Protein AF-A0A9E4Q9I6-F1 (afdb_monomer)

Structure (mmCIF, N/CA/C/O backbone):
data_AF-A0A9E4Q9I6-F1
#
_entry.id   AF-A0A9E4Q9I6-F1
#
loop_
_atom_site.group_PDB
_atom_site.id
_atom_site.type_symbol
_atom_site.label_atom_id
_atom_site.label_alt_id
_atom_site.label_comp_id
_atom_site.label_asym_id
_atom_site.label_entity_id
_atom_site.label_seq_id
_atom_site.pdbx_PDB_ins_code
_atom_site.Cartn_x
_atom_site.Cartn_y
_atom_site.Cartn_z
_atom_site.occupancy
_atom_site.B_iso_or_equiv
_atom_site.auth_seq_id
_atom_site.auth_comp_id
_atom_site.auth_asym_id
_atom_site.auth_atom_id
_atom_site.pdbx_PDB_model_num
ATOM 1 N N . MET A 1 1 ? -8.524 9.173 1.680 1.00 58.31 1 MET A N 1
ATOM 2 C CA . MET A 1 1 ? -9.745 8.390 1.951 1.00 58.31 1 MET A CA 1
ATOM 3 C C . MET A 1 1 ? -10.758 8.698 0.860 1.00 58.31 1 MET A C 1
ATOM 5 O O . MET A 1 1 ? -11.318 9.786 0.845 1.00 58.31 1 MET A O 1
ATOM 9 N N . MET A 1 2 ? -10.919 7.768 -0.082 1.00 77.56 2 MET A N 1
ATOM 10 C CA . MET A 1 2 ? -11.880 7.838 -1.197 1.00 77.56 2 MET A CA 1
ATOM 11 C C . MET A 1 2 ? -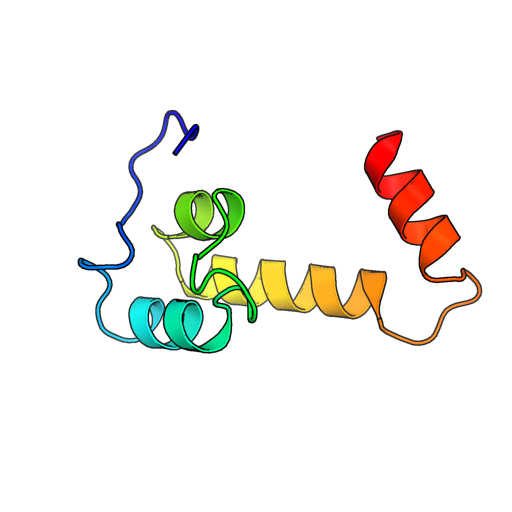12.694 6.543 -1.382 1.00 77.56 2 MET A C 1
ATOM 13 O O . MET A 1 2 ? -13.499 6.449 -2.303 1.00 77.56 2 MET A O 1
ATOM 17 N N . ALA A 1 3 ? -12.504 5.529 -0.531 1.00 85.94 3 ALA A N 1
ATOM 18 C CA . ALA A 1 3 ? -13.283 4.296 -0.614 1.00 85.94 3 ALA A CA 1
ATOM 19 C 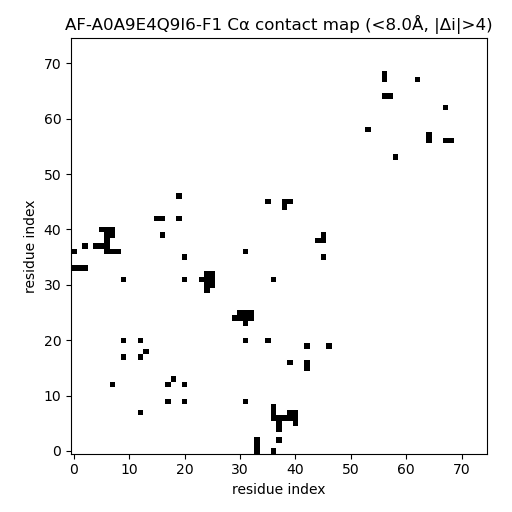C . ALA A 1 3 ? -14.705 4.526 -0.073 1.00 85.94 3 ALA A C 1
ATOM 21 O O . ALA A 1 3 ? -14.876 5.120 0.988 1.00 85.94 3 ALA A O 1
ATOM 22 N N . TRP A 1 4 ? -15.719 4.043 -0.796 1.00 92.69 4 TRP A N 1
ATOM 23 C CA . TRP A 1 4 ? -17.132 4.127 -0.394 1.00 92.69 4 TRP A CA 1
ATOM 24 C C . TRP A 1 4 ? -17.523 3.079 0.663 1.00 92.69 4 TRP A C 1
ATOM 26 O O . TRP A 1 4 ? -18.601 3.153 1.249 1.00 92.69 4 TRP A O 1
ATOM 36 N N . ILE A 1 5 ? -16.650 2.096 0.891 1.00 92.25 5 ILE A N 1
ATOM 37 C CA . ILE A 1 5 ? -16.805 1.044 1.896 1.00 92.25 5 ILE A CA 1
ATOM 38 C C . ILE A 1 5 ? -16.199 1.460 3.240 1.00 92.25 5 ILE A C 1
ATOM 40 O O . ILE A 1 5 ? -15.396 2.391 3.319 1.00 92.25 5 ILE A O 1
ATOM 44 N N . LYS A 1 6 ? -16.537 0.718 4.301 1.00 93.69 6 LYS A N 1
ATOM 45 C CA . LYS A 1 6 ? -15.873 0.859 5.600 1.00 93.69 6 LYS A CA 1
ATOM 46 C C . LYS A 1 6 ? -14.387 0.511 5.469 1.00 93.69 6 LYS A C 1
ATOM 48 O O . LYS A 1 6 ? -14.033 -0.495 4.864 1.00 93.69 6 LYS A O 1
ATOM 53 N N . THR A 1 7 ? -13.538 1.315 6.097 1.00 95.25 7 THR A N 1
ATOM 54 C CA . THR A 1 7 ? -12.093 1.083 6.193 1.00 95.25 7 THR A CA 1
ATOM 55 C C . THR A 1 7 ? -11.622 1.302 7.624 1.00 95.25 7 THR A C 1
ATOM 57 O O . THR A 1 7 ? -12.236 2.079 8.352 1.00 95.25 7 THR A O 1
ATOM 60 N N . ILE A 1 8 ? -10.524 0.660 8.012 1.00 95.38 8 ILE A N 1
ATOM 61 C CA . ILE A 1 8 ? -9.858 0.864 9.303 1.00 95.38 8 ILE A CA 1
ATOM 62 C C . ILE A 1 8 ? -8.716 1.870 9.111 1.00 95.38 8 ILE A C 1
ATOM 64 O O . ILE A 1 8 ? -7.870 1.697 8.221 1.00 95.38 8 ILE A O 1
ATOM 68 N N . ALA A 1 9 ? -8.732 2.938 9.913 1.00 92.88 9 ALA A N 1
ATOM 69 C CA . ALA A 1 9 ? -7.719 3.988 9.894 1.00 92.88 9 ALA A CA 1
ATOM 70 C C . ALA A 1 9 ? -6.361 3.470 10.401 1.00 92.88 9 ALA A C 1
ATOM 72 O O . ALA A 1 9 ? -6.263 2.374 10.948 1.00 92.88 9 ALA A O 1
ATOM 73 N N . GLU A 1 10 ? -5.285 4.226 10.177 1.00 93.31 10 GLU A N 1
ATOM 74 C CA . GLU A 1 10 ? -3.936 3.763 10.546 1.00 93.31 10 GLU A CA 1
ATOM 75 C C . GLU A 1 10 ? -3.748 3.733 12.066 1.00 93.31 10 GLU A C 1
ATOM 77 O O . GLU A 1 10 ? -3.071 2.855 12.597 1.00 93.31 10 GLU A O 1
ATOM 82 N N . GLU A 1 11 ? -4.362 4.697 12.742 1.00 94.12 11 GLU A N 1
ATOM 83 C CA . GLU A 1 11 ? -4.409 4.877 14.188 1.00 94.12 11 GLU A CA 1
ATOM 84 C C . GLU A 1 11 ? -5.254 3.817 14.908 1.00 94.12 11 GLU A C 1
ATOM 86 O O . GLU A 1 11 ? -4.934 3.468 16.040 1.00 94.12 11 GLU A O 1
ATOM 91 N N . ASP A 1 12 ? -6.262 3.267 14.227 1.00 96.00 12 ASP A N 1
ATOM 92 C CA . ASP A 1 12 ? -7.193 2.267 14.768 1.00 96.00 12 ASP A CA 1
ATOM 93 C C . ASP A 1 12 ? -6.793 0.827 14.400 1.00 96.00 12 ASP A C 1
ATOM 95 O O . ASP A 1 12 ? -7.487 -0.132 14.738 1.00 96.00 12 ASP A O 1
ATOM 99 N N . ALA A 1 13 ? -5.711 0.653 13.636 1.00 96.25 13 ALA A 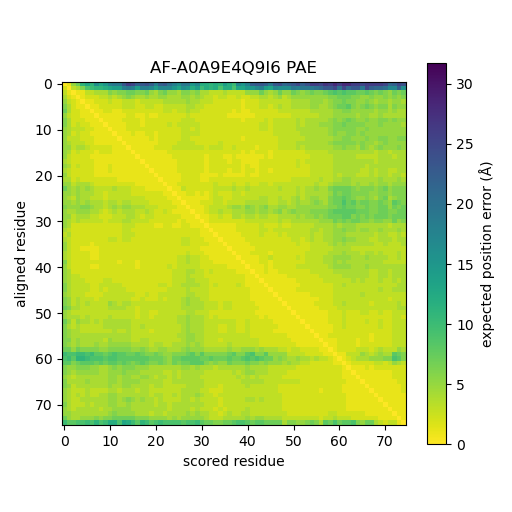N 1
ATOM 100 C CA . ALA A 1 13 ? -5.259 -0.663 13.217 1.00 96.25 13 ALA A CA 1
ATOM 101 C C . ALA A 1 13 ? -4.633 -1.424 14.393 1.00 96.25 13 ALA A C 1
ATOM 103 O O . ALA A 1 13 ? -3.745 -0.920 15.081 1.00 96.25 13 ALA A O 1
ATOM 104 N N . GLU A 1 14 ? -5.024 -2.687 14.552 1.00 96.81 14 GLU A N 1
ATOM 105 C CA . GLU A 1 14 ? -4.518 -3.590 15.587 1.00 96.81 14 GLU A CA 1
ATOM 106 C C . GLU A 1 14 ? -4.011 -4.908 14.979 1.00 96.81 14 GLU A C 1
ATOM 108 O O . GLU A 1 14 ? -4.271 -5.221 13.811 1.00 96.81 14 GLU A O 1
ATOM 113 N N . GLY A 1 15 ? -3.262 -5.683 15.771 1.00 96.50 15 GLY A N 1
ATOM 114 C CA . GLY A 1 15 ? -2.768 -7.012 15.394 1.00 96.50 15 GLY A CA 1
ATOM 115 C C . GLY A 1 15 ? -2.059 -7.047 14.035 1.00 96.50 15 GLY A C 1
ATOM 116 O O . GLY A 1 15 ? -1.247 -6.177 13.715 1.00 96.50 15 GLY A O 1
ATOM 117 N N . LEU A 1 16 ? -2.400 -8.045 13.213 1.00 95.06 16 LEU A N 1
ATOM 118 C CA . LEU A 1 16 ? -1.797 -8.257 11.893 1.00 95.06 16 LEU A CA 1
ATOM 119 C C . LEU A 1 16 ? -1.963 -7.046 10.960 1.00 95.06 16 LEU A C 1
ATOM 121 O O . LEU A 1 16 ? -1.034 -6.694 10.234 1.00 95.06 16 LEU A O 1
ATOM 125 N N . LEU A 1 17 ? -3.116 -6.370 10.990 1.00 95.88 17 LEU A N 1
ATOM 126 C CA . LEU A 1 17 ? -3.347 -5.199 10.142 1.00 95.88 17 LEU A CA 1
ATOM 127 C C . LEU A 1 17 ? -2.353 -4.081 10.464 1.00 95.88 17 LEU A C 1
ATOM 129 O O . LEU A 1 17 ? -1.776 -3.485 9.552 1.00 95.88 17 LEU A O 1
ATOM 133 N N . LYS A 1 18 ? -2.115 -3.834 11.758 1.00 96.62 18 LYS A N 1
ATOM 134 C CA . LYS A 1 18 ? -1.145 -2.839 12.219 1.00 96.62 18 LYS A CA 1
ATOM 135 C C . LYS A 1 18 ? 0.261 -3.151 11.725 1.00 96.62 18 LYS A C 1
ATOM 137 O O . LYS A 1 18 ? 0.929 -2.270 11.187 1.00 96.62 18 LYS A O 1
ATOM 142 N N . GLU A 1 19 ? 0.690 -4.402 11.865 1.00 95.75 19 GLU A N 1
ATOM 143 C CA . GLU A 1 19 ? 2.007 -4.842 11.399 1.00 95.75 19 GLU A CA 1
ATOM 144 C C . GLU A 1 19 ? 2.177 -4.625 9.894 1.00 95.75 19 GLU A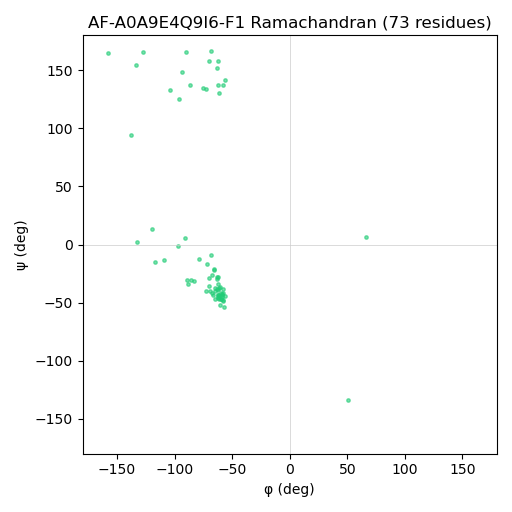 C 1
ATOM 146 O O . GLU A 1 19 ? 3.223 -4.151 9.437 1.00 95.75 19 GLU A O 1
ATOM 151 N N . ILE A 1 20 ? 1.145 -4.946 9.109 1.00 93.69 20 ILE A N 1
ATOM 152 C CA . ILE A 1 20 ? 1.189 -4.773 7.659 1.00 93.69 20 ILE A CA 1
ATOM 153 C C . ILE A 1 20 ? 1.188 -3.285 7.289 1.00 93.69 20 ILE A C 1
ATOM 155 O O . ILE A 1 20 ? 1.933 -2.888 6.391 1.00 93.69 20 ILE A O 1
ATOM 159 N N . TYR A 1 21 ? 0.407 -2.446 7.969 1.00 94.75 21 TYR A N 1
ATOM 160 C CA . TYR A 1 21 ? 0.432 -0.998 7.766 1.00 94.75 21 TYR A CA 1
ATOM 161 C C . TYR A 1 21 ? 1.805 -0.410 8.073 1.00 94.75 21 TYR A C 1
ATOM 163 O O . TYR A 1 21 ? 2.384 0.246 7.209 1.00 94.75 21 TYR A O 1
ATOM 171 N N . ASP A 1 22 ? 2.362 -0.696 9.250 1.00 94.44 22 ASP A N 1
ATOM 172 C CA . ASP A 1 22 ? 3.649 -0.152 9.685 1.00 94.44 22 ASP A CA 1
ATOM 173 C C . ASP A 1 22 ? 4.795 -0.562 8.744 1.00 94.44 22 ASP A C 1
ATOM 175 O O . ASP A 1 22 ? 5.648 0.261 8.412 1.00 94.44 22 ASP A O 1
ATOM 179 N N . ARG A 1 23 ? 4.770 -1.791 8.209 1.00 91.75 23 ARG A N 1
ATOM 180 C CA . ARG A 1 23 ? 5.750 -2.270 7.215 1.00 91.75 23 ARG A CA 1
ATOM 181 C C . ARG A 1 23 ? 5.654 -1.559 5.863 1.00 91.75 23 ARG A C 1
ATOM 183 O O . ARG A 1 23 ? 6.621 -1.541 5.101 1.00 91.75 23 ARG A O 1
ATOM 190 N N . HIS A 1 24 ? 4.482 -1.038 5.513 1.00 87.56 24 HIS A N 1
ATOM 191 C CA . HIS A 1 24 ? 4.179 -0.574 4.158 1.00 87.56 24 HIS A CA 1
ATOM 192 C C . HIS A 1 24 ? 3.825 0.908 4.063 1.00 87.56 24 HIS A C 1
ATOM 194 O O . HIS A 1 24 ? 3.356 1.353 3.010 1.00 87.56 24 HIS A O 1
ATOM 200 N N . LYS A 1 25 ? 4.089 1.672 5.123 1.00 91.44 25 LYS A N 1
ATOM 201 C CA . LYS A 1 25 ? 4.057 3.131 5.087 1.00 91.44 25 LYS A CA 1
ATOM 202 C C . LYS A 1 25 ? 4.990 3.662 4.005 1.00 91.44 25 LYS A C 1
ATOM 204 O O . LYS A 1 25 ? 6.080 3.137 3.771 1.00 91.44 25 LYS A O 1
ATOM 209 N N . HIS A 1 26 ? 4.543 4.713 3.329 1.00 90.50 26 HIS A N 1
ATOM 210 C CA . HIS A 1 26 ? 5.369 5.408 2.356 1.00 90.50 26 HIS A CA 1
ATOM 211 C C . HIS A 1 26 ? 6.604 5.989 3.063 1.00 90.50 26 HIS A C 1
ATOM 213 O O . HIS A 1 26 ? 6.437 6.679 4.069 1.00 90.50 26 HIS A O 1
ATOM 219 N N . PRO A 1 27 ? 7.827 5.767 2.553 1.00 88.88 27 PRO A N 1
ATOM 220 C CA . PRO A 1 27 ? 9.050 6.134 3.267 1.00 88.88 27 PRO A CA 1
ATOM 221 C C . PRO A 1 27 ? 9.166 7.641 3.523 1.00 88.88 27 PRO A C 1
ATOM 223 O O . PRO A 1 27 ? 9.661 8.048 4.564 1.00 88.88 27 PRO A O 1
ATOM 226 N N . GLU A 1 28 ? 8.671 8.471 2.602 1.00 92.81 28 GLU A N 1
ATOM 227 C CA . GLU A 1 28 ? 8.785 9.932 2.722 1.00 92.81 28 GLU A CA 1
ATOM 228 C C . GLU A 1 28 ? 7.626 10.582 3.482 1.00 92.81 28 GLU A C 1
ATOM 230 O O . GLU A 1 28 ? 7.800 11.618 4.111 1.00 92.81 28 GLU A O 1
ATOM 235 N N . THR A 1 29 ? 6.422 10.004 3.409 1.00 93.38 29 THR A N 1
ATOM 236 C CA . THR A 1 29 ? 5.210 10.649 3.947 1.00 93.38 29 THR A CA 1
ATOM 237 C C . THR A 1 29 ? 4.689 9.954 5.196 1.00 93.38 29 THR A C 1
ATOM 239 O O . THR A 1 29 ? 3.816 10.495 5.868 1.00 93.38 29 THR A O 1
ATOM 242 N N . GLY A 1 30 ? 5.182 8.749 5.495 1.00 92.94 30 GLY A N 1
ATOM 243 C CA . GLY A 1 30 ? 4.722 7.915 6.601 1.00 92.94 30 GLY A CA 1
ATOM 244 C C . GLY A 1 30 ? 3.289 7.402 6.452 1.00 92.94 30 GLY A C 1
ATOM 245 O O . GLY A 1 30 ? 2.783 6.802 7.391 1.00 92.94 30 GLY A O 1
ATOM 246 N N . LYS A 1 31 ? 2.628 7.634 5.309 1.00 92.75 31 LYS A N 1
ATOM 247 C CA . LYS A 1 31 ? 1.206 7.317 5.102 1.00 92.75 31 LYS A CA 1
ATOM 248 C C . LYS A 1 31 ? 1.003 5.949 4.468 1.00 92.75 31 LYS A C 1
ATOM 250 O O . LYS A 1 31 ? 1.785 5.525 3.612 1.00 92.75 31 LYS A O 1
ATOM 255 N N . VAL A 1 32 ? -0.104 5.302 4.815 1.00 92.44 32 VAL A N 1
ATOM 256 C CA . VAL A 1 32 ? -0.615 4.119 4.117 1.00 92.44 32 VAL A CA 1
ATOM 257 C C . VAL A 1 32 ? -1.493 4.554 2.938 1.00 92.44 32 VAL A C 1
ATOM 259 O O . VAL A 1 32 ? -2.298 5.481 3.048 1.00 92.44 32 VAL A O 1
ATOM 262 N N . SER A 1 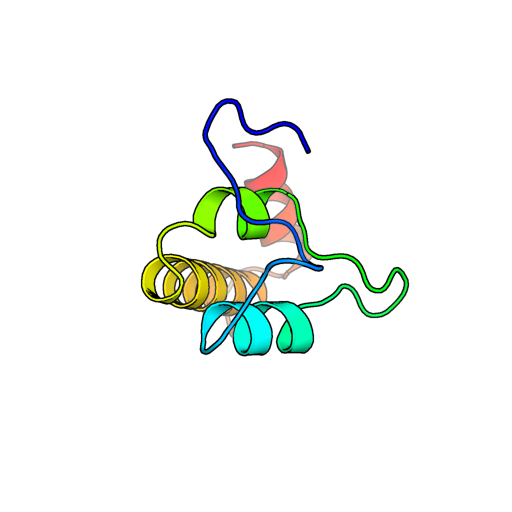33 ? -1.332 3.889 1.789 1.00 90.81 33 SER A N 1
ATOM 263 C CA . SER A 1 33 ? -2.113 4.181 0.577 1.00 90.81 33 SER A CA 1
ATOM 264 C C . SER A 1 33 ? -3.614 3.923 0.770 1.00 90.81 33 SER A C 1
ATOM 266 O O . SER A 1 33 ? -4.009 3.036 1.528 1.00 90.81 33 SER A O 1
ATOM 268 N N . ASP A 1 34 ? -4.459 4.646 0.032 1.00 91.12 34 ASP A N 1
ATOM 269 C CA . ASP A 1 34 ? -5.912 4.442 0.082 1.00 91.12 34 ASP A CA 1
ATOM 270 C C . ASP A 1 34 ? -6.331 3.033 -0.402 1.00 91.12 34 ASP A C 1
ATOM 272 O O . ASP A 1 34 ? -7.310 2.495 0.105 1.00 91.12 34 ASP A O 1
ATOM 276 N N . LEU A 1 35 ? -5.567 2.384 -1.298 1.00 89.06 35 LEU A N 1
ATOM 277 C CA . LEU A 1 35 ? -5.809 0.993 -1.722 1.00 89.06 35 LEU A CA 1
ATOM 278 C C . LEU A 1 35 ? -5.591 -0.008 -0.577 1.00 89.06 35 LEU A C 1
ATOM 280 O O . LEU A 1 35 ? -6.397 -0.918 -0.377 1.00 89.06 35 LEU A O 1
ATOM 284 N N . HIS A 1 36 ? -4.515 0.171 0.196 1.00 91.19 36 HIS A N 1
ATOM 285 C CA . HIS A 1 36 ? -4.285 -0.643 1.390 1.00 91.19 36 HIS A CA 1
ATOM 286 C C . HIS A 1 36 ? -5.418 -0.418 2.401 1.00 91.19 36 HIS A C 1
ATOM 288 O O . HIS A 1 36 ? -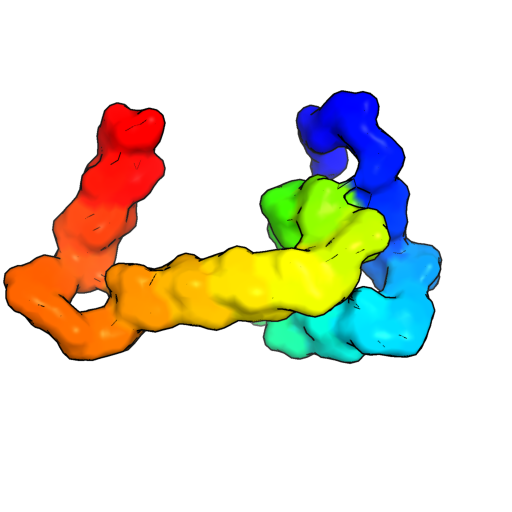5.982 -1.382 2.905 1.00 91.19 36 HIS A O 1
ATOM 294 N N . LYS A 1 37 ? -5.839 0.833 2.625 1.00 92.81 37 LYS A N 1
ATOM 295 C CA . LYS A 1 37 ? -6.972 1.129 3.520 1.00 92.81 37 LYS A CA 1
ATOM 296 C C . LYS A 1 37 ? -8.281 0.506 3.037 1.00 92.81 37 LYS A C 1
ATOM 298 O O . LYS A 1 37 ? -9.041 -0.013 3.850 1.00 92.81 37 LYS A O 1
ATOM 303 N N . ALA A 1 38 ? -8.532 0.480 1.730 1.00 93.25 38 ALA A N 1
ATOM 304 C CA . ALA A 1 38 ? -9.700 -0.188 1.156 1.00 93.25 38 ALA A CA 1
ATOM 305 C C . ALA A 1 38 ? -9.696 -1.710 1.395 1.00 93.25 38 ALA A C 1
ATOM 307 O O . ALA A 1 38 ? -10.754 -2.308 1.539 1.00 93.25 38 ALA A O 1
ATOM 308 N N . SER A 1 39 ? -8.517 -2.329 1.503 1.00 92.94 39 SER A N 1
ATOM 309 C CA . SER A 1 39 ? -8.371 -3.770 1.773 1.00 92.94 39 SER A CA 1
ATOM 310 C C . SER A 1 39 ? -8.287 -4.100 3.272 1.00 92.94 39 SER A C 1
ATOM 312 O O . SER A 1 39 ? -8.053 -5.240 3.645 1.00 92.94 39 SER A O 1
ATOM 314 N N . SER A 1 40 ? -8.462 -3.111 4.150 1.00 94.44 40 SER A N 1
ATOM 315 C CA . SER A 1 40 ? -8.211 -3.235 5.594 1.00 94.44 40 SER A CA 1
ATOM 316 C C . SER A 1 40 ? -9.128 -4.194 6.347 1.00 94.44 40 SER A C 1
ATOM 318 O O . SER A 1 40 ? -8.764 -4.662 7.421 1.00 94.44 40 SER A O 1
ATOM 320 N N . LEU A 1 41 ? -10.306 -4.488 5.793 1.00 95.12 41 LEU A N 1
ATOM 321 C CA . LEU A 1 41 ? -11.267 -5.410 6.400 1.00 95.12 41 LEU A CA 1
ATOM 322 C C . LEU A 1 41 ? -10.807 -6.875 6.329 1.00 95.12 41 LEU A C 1
ATOM 324 O O . LEU A 1 41 ? -11.337 -7.698 7.069 1.00 95.12 41 LEU A O 1
ATOM 328 N N . ASP A 1 42 ? -9.827 -7.184 5.475 1.00 95.25 42 ASP A N 1
ATOM 329 C CA . ASP A 1 42 ? -9.195 -8.499 5.368 1.00 95.25 42 ASP A CA 1
ATOM 330 C C . ASP A 1 42 ? -7.667 -8.333 5.202 1.00 95.25 42 ASP A C 1
ATOM 332 O O . ASP A 1 42 ? -7.157 -8.128 4.091 1.00 95.25 42 ASP A O 1
ATOM 336 N N . PRO A 1 43 ? -6.907 -8.384 6.312 1.00 93.62 43 PRO A N 1
ATOM 337 C CA . PRO A 1 43 ? -5.460 -8.182 6.287 1.00 93.62 43 PRO A CA 1
ATOM 338 C C . PRO A 1 43 ? -4.697 -9.230 5.460 1.00 93.62 43 PRO A C 1
ATOM 340 O O . PRO A 1 43 ? -3.642 -8.912 4.907 1.00 93.62 43 PRO A O 1
ATOM 343 N N . GLU A 1 44 ? -5.212 -10.458 5.337 1.00 93.75 44 GLU A N 1
ATOM 344 C CA . GLU A 1 44 ? -4.568 -11.517 4.547 1.00 93.75 44 GLU A CA 1
ATOM 345 C C . GLU A 1 44 ? -4.704 -11.251 3.044 1.00 93.75 44 GLU A C 1
ATOM 347 O O . GLU A 1 44 ? -3.743 -11.410 2.277 1.00 93.75 44 GLU A O 1
ATOM 352 N N . VAL A 1 45 ? -5.877 -10.774 2.618 1.00 91.44 45 VAL A N 1
ATOM 353 C CA . VAL A 1 45 ? -6.102 -10.309 1.243 1.00 91.44 45 VAL A CA 1
ATOM 354 C C . VAL A 1 45 ? -5.194 -9.124 0.926 1.00 91.44 45 VAL A C 1
ATOM 356 O O . VAL A 1 45 ? -4.562 -9.102 -0.133 1.00 91.44 45 VAL A O 1
ATOM 359 N N . LEU A 1 46 ? -5.063 -8.166 1.847 1.00 92.81 46 LEU A N 1
ATOM 360 C CA . LEU A 1 46 ? -4.182 -7.011 1.679 1.00 92.81 46 LEU A CA 1
ATOM 361 C C . LEU A 1 46 ? -2.722 -7.431 1.448 1.00 92.81 46 LEU A C 1
ATOM 363 O O . LEU A 1 46 ? -2.089 -6.945 0.503 1.00 92.81 46 LEU A O 1
ATOM 367 N N . ASP A 1 47 ? -2.185 -8.340 2.269 1.00 91.00 47 ASP A N 1
ATOM 368 C CA . ASP A 1 47 ? -0.808 -8.830 2.112 1.00 91.00 47 ASP A CA 1
ATOM 369 C C . ASP A 1 47 ? -0.626 -9.609 0.797 1.00 91.00 47 ASP A C 1
ATOM 371 O O . ASP A 1 47 ? 0.370 -9.439 0.085 1.00 91.00 47 ASP A O 1
ATOM 375 N N . SER A 1 48 ? -1.636 -10.383 0.398 1.00 92.75 48 SER A N 1
ATOM 376 C CA . SER A 1 48 ? -1.636 -11.121 -0.869 1.00 92.75 48 SER A CA 1
ATOM 377 C C . SER A 1 48 ? -1.625 -10.192 -2.090 1.00 92.75 48 SER A C 1
ATOM 379 O O . SER A 1 48 ? -0.790 -10.356 -2.987 1.00 92.75 48 SER A O 1
ATOM 381 N N . ILE A 1 49 ? -2.484 -9.165 -2.112 1.00 89.88 49 ILE A N 1
ATOM 382 C CA . ILE A 1 49 ? -2.520 -8.140 -3.169 1.00 89.88 49 ILE A CA 1
ATOM 383 C C . ILE A 1 49 ? -1.169 -7.422 -3.249 1.00 89.88 49 ILE A C 1
ATOM 385 O O . ILE A 1 49 ? -0.602 -7.253 -4.331 1.00 89.88 49 ILE A O 1
ATOM 389 N N . ARG A 1 50 ? -0.607 -7.041 -2.098 1.00 89.50 50 ARG A N 1
ATOM 390 C CA . ARG A 1 50 ? 0.703 -6.387 -2.005 1.00 89.50 50 ARG A CA 1
ATOM 391 C C . ARG A 1 50 ? 1.808 -7.245 -2.612 1.00 89.50 50 ARG A 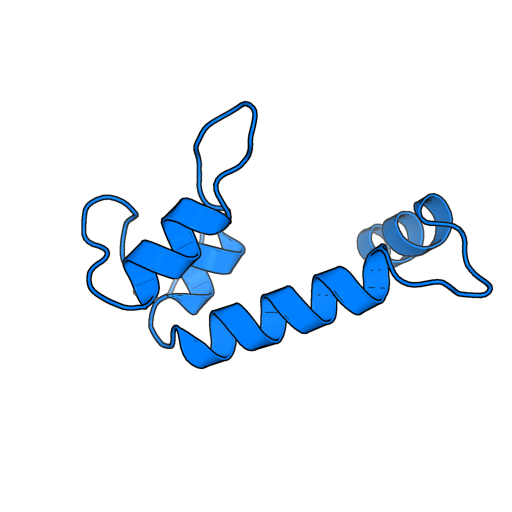C 1
ATOM 393 O O . ARG A 1 50 ? 2.629 -6.737 -3.385 1.00 89.50 50 ARG A O 1
ATOM 400 N N . LYS A 1 51 ? 1.843 -8.530 -2.252 1.00 92.25 51 LYS A N 1
ATOM 401 C CA . LYS A 1 51 ? 2.817 -9.498 -2.760 1.00 92.25 51 LYS A CA 1
ATOM 402 C C . LYS A 1 51 ? 2.715 -9.612 -4.276 1.00 92.25 51 LYS A C 1
ATOM 404 O O . LYS A 1 51 ? 3.735 -9.491 -4.950 1.00 92.25 51 LYS A O 1
ATOM 409 N N . MET A 1 52 ? 1.498 -9.739 -4.804 1.00 93.00 52 MET A N 1
ATOM 410 C CA . MET A 1 52 ? 1.244 -9.762 -6.244 1.00 93.00 52 MET A CA 1
ATOM 411 C C . MET A 1 52 ? 1.781 -8.501 -6.934 1.00 93.00 52 MET A C 1
ATOM 413 O O . MET A 1 52 ? 2.594 -8.616 -7.850 1.00 93.00 52 MET A O 1
ATOM 417 N N . PHE A 1 53 ? 1.403 -7.303 -6.470 1.00 91.38 53 PHE A N 1
ATOM 418 C CA . PHE A 1 53 ? 1.882 -6.039 -7.046 1.00 91.38 53 PHE A CA 1
ATOM 419 C C . PHE A 1 53 ? 3.409 -5.942 -7.048 1.00 91.38 53 PHE A C 1
ATOM 421 O O . PHE A 1 53 ? 4.014 -5.551 -8.047 1.00 91.38 53 PHE A O 1
ATOM 428 N N . ARG A 1 54 ? 4.055 -6.324 -5.940 1.00 91.06 54 ARG A N 1
ATOM 429 C CA . ARG A 1 54 ? 5.519 -6.307 -5.841 1.00 91.06 54 ARG A CA 1
ATOM 430 C C . ARG A 1 54 ? 6.171 -7.248 -6.843 1.00 91.06 54 ARG A C 1
ATOM 432 O O . ARG A 1 54 ? 7.127 -6.849 -7.504 1.00 91.06 54 ARG A O 1
ATOM 439 N N . THR A 1 55 ? 5.662 -8.468 -6.965 1.00 93.81 55 THR A N 1
ATOM 440 C CA . THR A 1 55 ? 6.166 -9.435 -7.941 1.00 93.81 55 THR A CA 1
ATOM 441 C C . THR A 1 55 ? 5.992 -8.908 -9.364 1.00 93.81 55 THR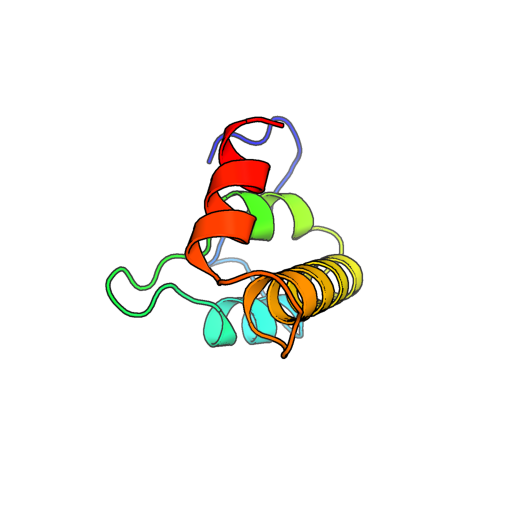 A C 1
ATOM 443 O O . THR A 1 55 ? 6.949 -8.892 -10.137 1.00 93.81 55 THR A O 1
ATOM 446 N N . LEU A 1 56 ? 4.810 -8.383 -9.695 1.00 93.12 56 LEU A N 1
ATOM 447 C CA . LEU A 1 56 ? 4.521 -7.855 -11.026 1.00 93.12 56 LEU A CA 1
ATOM 448 C C . LEU A 1 56 ? 5.401 -6.661 -11.399 1.00 93.12 56 LEU A C 1
ATOM 450 O O . LEU A 1 56 ? 5.840 -6.588 -12.541 1.00 93.12 56 LEU A O 1
ATOM 454 N N . LEU A 1 57 ? 5.700 -5.748 -10.473 1.00 93.00 57 LEU A N 1
ATOM 455 C CA . LEU A 1 57 ? 6.460 -4.530 -10.782 1.00 93.00 57 LEU A CA 1
ATOM 456 C C . LEU A 1 57 ? 7.983 -4.694 -10.680 1.00 93.00 57 LEU A C 1
ATOM 458 O O . LEU A 1 57 ? 8.707 -4.071 -11.456 1.00 93.00 57 LEU A O 1
ATOM 462 N N . PHE A 1 58 ? 8.480 -5.516 -9.748 1.00 92.06 58 PHE A N 1
ATOM 463 C CA . PHE A 1 58 ? 9.903 -5.517 -9.373 1.00 92.06 58 PHE A CA 1
ATOM 464 C C . PHE A 1 58 ? 10.652 -6.821 -9.659 1.00 92.06 58 PHE A C 1
ATOM 466 O O . PHE A 1 58 ? 11.882 -6.812 -9.659 1.00 92.06 58 PHE A O 1
ATOM 473 N N . SER A 1 59 ? 9.971 -7.940 -9.919 1.00 92.00 59 SER A N 1
ATOM 474 C CA . SER A 1 59 ? 10.664 -9.175 -10.308 1.00 92.00 59 SER A CA 1
ATOM 475 C C . SER A 1 59 ? 11.262 -9.064 -11.713 1.00 92.00 59 SER A C 1
ATOM 477 O O . SER A 1 59 ? 10.811 -8.257 -12.535 1.00 92.00 59 SER A O 1
ATOM 479 N N . GLN A 1 60 ? 12.274 -9.888 -12.006 1.00 90.75 60 GLN A N 1
ATOM 480 C CA . GLN A 1 60 ? 12.833 -9.967 -13.355 1.00 90.75 60 GLN A CA 1
ATOM 481 C C . GLN A 1 60 ? 11.752 -10.353 -14.371 1.00 90.75 60 GLN A C 1
ATOM 483 O O . GLN A 1 60 ? 10.905 -11.204 -14.112 1.00 90.75 60 GLN A O 1
ATOM 488 N N . SER A 1 61 ? 11.765 -9.674 -15.514 1.00 91.06 61 SER A N 1
ATOM 489 C CA . SER A 1 61 ? 10.821 -9.859 -16.616 1.00 91.06 61 SER A CA 1
ATOM 490 C C . SER A 1 61 ? 11.455 -9.336 -17.902 1.00 91.06 61 SER A C 1
ATOM 492 O O . SER A 1 61 ? 12.404 -8.553 -17.846 1.00 91.06 61 SER A O 1
ATOM 494 N N . GLY A 1 62 ? 10.878 -9.700 -19.047 1.00 96.12 62 GLY A N 1
ATOM 495 C CA . GLY A 1 62 ? 11.201 -9.094 -20.342 1.00 96.12 62 GLY A CA 1
ATOM 496 C C . GLY A 1 62 ? 10.753 -7.632 -20.476 1.00 96.12 62 GLY A C 1
ATOM 497 O O . GLY A 1 62 ? 11.131 -6.972 -21.438 1.00 96.12 62 GLY A O 1
ATOM 498 N N . LEU A 1 63 ? 9.969 -7.111 -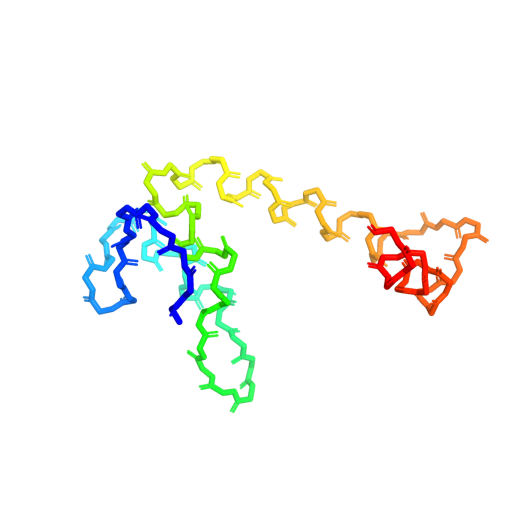19.523 1.00 95.56 63 LEU A N 1
ATOM 499 C CA . LEU A 1 63 ? 9.548 -5.710 -19.479 1.00 95.56 63 LEU A CA 1
ATOM 500 C C . LEU A 1 63 ? 10.330 -4.920 -18.427 1.00 95.56 63 LEU A C 1
ATOM 502 O O . LEU A 1 63 ? 10.419 -5.318 -17.257 1.00 95.56 63 LEU A O 1
ATOM 506 N N . SER A 1 64 ? 10.816 -3.745 -18.825 1.00 95.00 64 SER A N 1
ATOM 507 C CA . SER A 1 64 ? 11.360 -2.754 -17.896 1.00 95.00 64 SER A CA 1
ATOM 508 C C . SER A 1 64 ? 10.284 -2.274 -16.919 1.00 95.00 64 SER A C 1
ATOM 510 O O . SER A 1 64 ? 9.086 -2.337 -17.200 1.00 95.00 64 SER A O 1
ATOM 512 N N . ARG A 1 65 ? 10.705 -1.747 -15.764 1.00 93.88 65 ARG A N 1
ATOM 513 C CA . ARG A 1 65 ? 9.770 -1.186 -14.779 1.00 93.88 65 ARG A CA 1
ATOM 514 C C . ARG A 1 65 ? 8.922 -0.061 -15.380 1.00 93.88 65 ARG A C 1
ATOM 516 O O . ARG A 1 65 ? 7.718 -0.050 -15.176 1.00 93.88 65 ARG A O 1
ATOM 523 N N . ILE A 1 66 ? 9.528 0.821 -16.178 1.00 95.62 66 ILE A N 1
ATOM 524 C CA . ILE A 1 66 ? 8.818 1.922 -16.848 1.00 95.62 66 ILE A CA 1
ATOM 525 C C . ILE A 1 66 ? 7.710 1.382 -17.760 1.00 95.62 66 ILE A C 1
ATOM 527 O O . ILE A 1 66 ? 6.599 1.889 -17.718 1.00 95.62 66 ILE A O 1
ATOM 531 N N . GLN A 1 67 ? 7.967 0.324 -18.538 1.00 96.31 67 GLN A N 1
ATOM 532 C CA . GLN A 1 67 ? 6.937 -0.281 -19.394 1.00 96.31 67 GLN A CA 1
ATOM 533 C C . GLN A 1 67 ? 5.770 -0.862 -18.588 1.00 96.31 67 GLN A C 1
ATOM 535 O O . GLN A 1 67 ? 4.625 -0.741 -19.009 1.00 96.31 67 GLN A O 1
ATOM 540 N N . ARG A 1 68 ? 6.040 -1.470 -17.427 1.00 96.38 68 ARG A N 1
ATOM 541 C CA . ARG A 1 68 ? 4.983 -2.010 -16.556 1.00 96.38 68 ARG A CA 1
ATOM 542 C C . ARG A 1 68 ? 4.128 -0.901 -15.944 1.00 96.38 68 ARG A C 1
ATOM 544 O O . ARG A 1 68 ? 2.911 -1.026 -15.932 1.00 96.38 68 ARG A O 1
ATOM 551 N N . GLU A 1 69 ? 4.752 0.190 -15.506 1.00 95.38 69 GLU A N 1
ATOM 552 C CA . GLU A 1 69 ? 4.036 1.375 -15.014 1.00 95.38 69 GLU A CA 1
ATOM 553 C C . GLU A 1 69 ? 3.219 2.034 -16.141 1.00 95.38 69 GLU A C 1
ATOM 555 O O . GLU A 1 69 ? 2.074 2.405 -15.925 1.00 95.38 69 GLU A O 1
ATOM 560 N N . LEU A 1 70 ? 3.750 2.111 -17.371 1.00 96.81 70 LEU A N 1
ATOM 561 C CA . LEU A 1 70 ? 3.001 2.617 -18.531 1.00 96.81 70 LEU A CA 1
ATOM 562 C C . LEU A 1 70 ? 1.738 1.791 -18.808 1.00 96.81 70 LEU A C 1
ATOM 564 O O . LEU A 1 70 ? 0.688 2.369 -19.068 1.00 96.81 70 LEU A O 1
ATOM 568 N N . ILE A 1 71 ? 1.815 0.458 -18.717 1.00 95.62 71 ILE A N 1
ATOM 569 C CA . ILE A 1 71 ? 0.635 -0.412 -18.846 1.00 95.62 71 ILE A CA 1
ATOM 570 C C . ILE A 1 71 ? -0.373 -0.113 -17.730 1.00 95.62 71 ILE A C 1
ATOM 572 O O . ILE A 1 71 ? -1.556 0.038 -18.015 1.00 95.62 71 ILE A O 1
ATOM 576 N N . ALA A 1 72 ? 0.093 0.018 -16.485 1.00 94.12 72 ALA A N 1
ATOM 577 C CA . ALA A 1 72 ? -0.760 0.303 -15.331 1.00 94.12 72 ALA A CA 1
ATOM 578 C C . ALA A 1 72 ? -1.432 1.688 -15.376 1.00 94.12 72 ALA A C 1
ATOM 580 O O . ALA A 1 72 ? -2.421 1.901 -14.689 1.00 94.12 72 ALA A O 1
ATOM 581 N N . VAL A 1 73 ? -0.892 2.634 -16.150 1.00 95.81 73 VAL A N 1
ATOM 582 C CA . VAL A 1 73 ? -1.500 3.958 -16.361 1.00 95.81 73 VAL A CA 1
ATOM 583 C C . VAL A 1 73 ? -2.576 3.927 -17.448 1.00 95.81 73 VAL A C 1
ATOM 585 O O . VAL A 1 73 ? -3.507 4.727 -17.407 1.00 95.81 73 VAL A O 1
ATOM 588 N N . VAL A 1 74 ? -2.435 3.053 -18.447 1.00 97.06 74 VAL A N 1
ATOM 589 C CA . VAL A 1 74 ? -3.341 2.998 -19.606 1.00 97.06 74 VAL A CA 1
ATOM 590 C C . VAL A 1 74 ? -4.587 2.146 -19.343 1.00 97.06 74 VAL A C 1
ATOM 592 O O . VAL A 1 74 ? -5.626 2.418 -19.943 1.00 97.06 74 VAL A O 1
ATOM 595 N N . VAL A 1 75 ? -4.481 1.119 -18.495 1.00 90.94 75 VAL A N 1
ATOM 596 C CA . VAL A 1 75 ? -5.576 0.196 -18.132 1.00 90.94 75 VAL A CA 1
ATOM 597 C C . VAL A 1 75 ? -6.239 0.641 -16.838 1.00 90.94 75 VAL A C 1
ATOM 599 O O . VAL A 1 75 ? -7.488 0.686 -16.819 1.00 90.94 75 VAL A O 1
#

Radius of gyration: 13.86 Å; Cα contacts (8 Å, |Δi|>4): 50; chains: 1; bounding box: 30×22×36 Å

Sequence (75 aa):
MMAWIKTIAEEDAEGLLKEIYDRHKHPETGKVSDLHKASSLDPEVLDSIRKMFRTLLFSQSGLSRIQRELIAVVV

Mean predicted aligned error: 3.5 Å

Solvent-accessible surface area (backbone atoms only — not comparable to full-atom values): 4641 Å² total; per-residue (Å²): 133,83,66,92,63,83,60,57,50,84,89,73,42,54,71,71,46,29,56,54,44,70,74,57,32,37,91,89,76,65,45,68,54,58,69,57,32,59,32,44,85,40,49,69,59,38,53,51,54,50,51,49,54,49,49,73,57,70,49,93,62,99,60,55,57,67,59,52,52,52,51,66,72,76,107

Nearest PDB structures (foldseek):
  2pfx-assembly1_A  TM=6.647E-01  e=1.556E-01  Ruegeria sp. TM1040
  3c1l-assembly2_J  TM=7.209E-01  e=2.647E-01  Mesorhizobium japonicum MAFF 303099
  6e8l-assembly3_F  TM=6.835E-01  e=1.141E+00  Streptococcus pneumoniae D39

Secondary structure (DSSP, 8-state):
---SS----STT--HHHHHHHHHHS-TTT-PPPHHHHHTTT-HHHHHHHHHHHHHHHHS--SS-HHHHHHHHHH-

Foldseek 3Di:
DPDPDDFAAQVRDDDLLVVVLQVQQDPPPRDDDVVLRNCRVPSVVSVVVVVVVCCQQPPDDPDHNVRSVVVVVVD

pLDDT: mean 92.62, std 4.94, range [58.31, 97.06]